Protein AF-A0A063Z664-F1 (afdb_monomer)

Sequence (158 aa):
VAEAMDYTDPTTRDYALSLIDRSHGGNYNFAQICDMWEKIYKRWTYVNDPKGFNYYSPASRTINLGLKGDCDDFAILTASSIQAIGGTSRIIIASNTGGGGHAYAEVYVSSSKSDLQNVADYICQRYKCESIAYRTTNEGGQTRYWLNLDWQAKHPGG

Secondary structure (DSSP, 8-state):
-GGG--TTSHHHHHHHHHTS-GGG-SS--HHHHHHHHHHHHHH-EE-PPSTT------HHHHHHTTSEE-HHHHHHHHHHHHHHTT--EEEEEEE-TTS-EEEEEEEEEES-HHHHHHHHHHHHHHH--S---EEEEEETTEEEEEEE--TTSSSTT-

Radius of gyration: 15.25 Å; Cα contacts (8 Å, |Δi|>4): 286; chains: 1; bounding box: 35×40×37 Å

Foldseek 3Di:
DVVLLPLVPPLLLVLLVVQADPVRDDADDLSSLQSLLVVLLVFADEDEDDPPDDDQHRLSRCVVVRHYYHQNNSQSSSQSSQVSRPWHKDKDWDADPVGDIGIWMKTWQDLDPVSVVVSQVVQCVVQVDDGFAWDWDQDPNTIIIIWTSGSVDPTTRD

Mean predicted aligned error: 2.91 Å

Solvent-accessible surface area (backbone atoms only — not comparable to full-atom values): 8657 Å² total; per-residue (Å²): 102,76,84,21,41,42,24,84,38,65,63,25,32,53,51,36,58,72,41,47,51,79,92,50,61,77,75,79,52,71,61,36,52,51,34,38,52,51,58,48,60,78,54,51,42,83,39,79,63,62,91,96,54,85,76,69,45,33,24,43,55,29,55,77,65,62,38,48,32,39,53,48,32,51,15,27,34,53,25,18,31,39,39,43,60,72,45,57,52,44,73,47,79,47,73,49,97,86,74,52,71,49,34,23,15,31,35,62,69,37,69,46,71,67,56,45,47,54,51,42,52,51,47,25,69,74,71,73,49,94,69,60,44,63,48,80,48,77,59,96,88,40,54,37,37,27,39,34,49,43,84,90,39,89,46,79,15,80

Nearest PDB structures (foldseek):
  3isr-assembly1_B  TM=7.860E-01  e=3.066E-04  Cytophaga hutchinsonii ATCC 33406
  4xz7-assembly1_B  TM=5.583E-01  e=3.614E-03  Streptococcus suis
  6g4h-assembly1_A  TM=6.534E-01  e=5.079E-02  Pseudomonas aeruginosa PAO1
  6g49-assembly1_A  TM=7.158E-01  e=3.327E-01  Pseudomonas aeruginosa PAO1
  6t8g-assembly1_C  TM=3.016E-01  e=6.732E-01  Pseudomonas aeruginosa PAO1

Structure (mmCIF, N/CA/C/O backbone):
data_AF-A0A063Z664-F1
#
_entry.id   AF-A0A063Z664-F1
#
loop_
_atom_site.group_PDB
_atom_site.id
_atom_site.type_symbol
_atom_site.label_atom_id
_atom_site.label_alt_id
_atom_site.label_comp_id
_atom_site.label_asym_id
_atom_site.label_entity_id
_atom_site.label_seq_id
_atom_site.pdbx_PDB_ins_code
_atom_site.Cartn_x
_atom_site.Cartn_y
_atom_site.Cartn_z
_atom_site.occupancy
_atom_site.B_iso_or_equiv
_atom_site.auth_seq_id
_atom_site.auth_comp_id
_atom_site.auth_asym_id
_atom_site.auth_atom_id
_atom_site.pdbx_PDB_model_num
ATOM 1 N N . VAL A 1 1 ? 1.792 7.957 -13.627 1.00 84.69 1 VAL A N 1
ATOM 2 C CA . VAL A 1 1 ? 1.698 7.238 -12.333 1.00 84.69 1 VAL A CA 1
ATOM 3 C C . VAL A 1 1 ? 0.373 6.510 -12.153 1.00 84.69 1 VAL A C 1
ATOM 5 O O . VAL A 1 1 ? 0.399 5.294 -12.151 1.00 84.69 1 VAL A O 1
ATOM 8 N N . ALA A 1 2 ? -0.776 7.192 -12.036 1.00 86.38 2 ALA A N 1
ATOM 9 C CA . ALA A 1 2 ? -2.056 6.517 -11.757 1.00 86.38 2 ALA A CA 1
ATOM 10 C C . ALA A 1 2 ? -2.435 5.442 -12.797 1.00 86.38 2 ALA A C 1
ATOM 12 O O . ALA A 1 2 ? -2.927 4.387 -12.428 1.00 86.38 2 ALA A O 1
ATOM 13 N N . GLU A 1 3 ? -2.136 5.670 -14.078 1.00 91.69 3 GLU A N 1
ATOM 14 C CA . GLU A 1 3 ? -2.358 4.690 -15.155 1.00 91.69 3 GLU A CA 1
ATOM 15 C C . GLU A 1 3 ? -1.521 3.408 -15.007 1.00 91.69 3 GLU A C 1
ATOM 17 O O . GLU A 1 3 ? -1.927 2.359 -15.492 1.00 91.69 3 GLU A O 1
ATOM 22 N N . ALA A 1 4 ? -0.376 3.472 -14.319 1.00 95.44 4 ALA A N 1
ATOM 23 C CA . ALA A 1 4 ? 0.460 2.307 -14.033 1.00 95.44 4 ALA A CA 1
ATOM 24 C C . ALA A 1 4 ? -0.101 1.460 -12.873 1.00 95.44 4 ALA A C 1
ATOM 26 O O . ALA A 1 4 ? 0.353 0.338 -12.648 1.00 95.44 4 ALA A O 1
ATOM 27 N N . MET A 1 5 ? -1.104 1.973 -12.145 1.00 97.31 5 MET A N 1
ATOM 28 C CA . MET A 1 5 ? -1.800 1.216 -11.112 1.00 97.31 5 MET A CA 1
ATOM 29 C C . MET A 1 5 ? -2.843 0.276 -11.726 1.00 97.31 5 MET A C 1
ATOM 31 O O . MET A 1 5 ? -4.048 0.490 -11.609 1.00 97.31 5 MET A O 1
ATOM 35 N N . ASP A 1 6 ? -2.383 -0.774 -12.396 1.00 97.31 6 ASP A N 1
ATOM 36 C CA . ASP A 1 6 ? -3.205 -1.744 -13.125 1.00 97.31 6 ASP A CA 1
ATOM 37 C C . ASP A 1 6 ? -3.835 -2.818 -12.211 1.00 97.31 6 ASP A C 1
ATOM 39 O O . ASP A 1 6 ? -3.785 -4.012 -12.481 1.00 97.31 6 ASP A O 1
ATOM 43 N N . TYR A 1 7 ? -4.475 -2.406 -11.112 1.00 97.75 7 TYR A N 1
ATOM 44 C CA . TYR A 1 7 ? -5.013 -3.305 -10.073 1.00 97.75 7 TYR A CA 1
ATOM 45 C C . TYR A 1 7 ? -6.122 -4.272 -10.536 1.00 97.75 7 TYR A C 1
ATOM 47 O O . TYR A 1 7 ? -6.459 -5.208 -9.808 1.00 97.75 7 TYR A O 1
ATOM 55 N N . THR A 1 8 ? -6.702 -4.058 -11.720 1.00 97.56 8 THR A N 1
ATOM 56 C CA . THR A 1 8 ? -7.652 -4.982 -12.362 1.00 97.56 8 THR A CA 1
ATOM 57 C C . THR A 1 8 ? -6.988 -5.963 -13.330 1.00 97.56 8 THR A C 1
ATOM 59 O O . THR A 1 8 ? -7.661 -6.888 -13.788 1.00 97.56 8 THR A O 1
ATOM 62 N N . ASP A 1 9 ? -5.696 -5.801 -13.632 1.00 98.56 9 ASP A N 1
ATOM 63 C CA . ASP A 1 9 ? -4.934 -6.773 -14.413 1.00 98.56 9 ASP A CA 1
ATOM 64 C C . ASP A 1 9 ? -4.863 -8.108 -13.650 1.00 98.56 9 ASP A C 1
ATOM 66 O O . ASP A 1 9 ? -4.566 -8.106 -12.448 1.00 98.56 9 ASP A O 1
ATOM 70 N N . PRO A 1 10 ? -5.112 -9.259 -14.304 1.00 98.56 10 PRO A N 1
ATOM 71 C CA . PRO A 1 10 ? -5.052 -10.564 -13.650 1.00 98.56 10 PRO A CA 1
ATOM 72 C C . PRO A 1 10 ? -3.717 -10.837 -12.949 1.00 98.56 10 PRO A C 1
ATOM 74 O O . PRO A 1 10 ? -3.715 -11.369 -11.844 1.00 98.56 10 PRO A O 1
ATOM 77 N N . THR A 1 11 ? -2.589 -10.406 -13.525 1.00 98.75 11 THR A N 1
ATOM 78 C CA . THR A 1 11 ? -1.257 -10.570 -12.920 1.00 98.75 11 THR A CA 1
ATOM 79 C C . THR A 1 11 ? -1.190 -9.858 -11.575 1.00 98.75 11 THR A C 1
ATOM 81 O O . THR A 1 11 ? -0.759 -10.438 -10.576 1.00 98.75 11 THR A O 1
ATOM 84 N N . THR A 1 12 ? -1.648 -8.606 -11.536 1.00 98.75 12 THR A N 1
ATOM 85 C CA . THR A 1 12 ? -1.659 -7.781 -10.324 1.00 98.75 12 THR A CA 1
ATOM 86 C C . THR A 1 12 ? -2.652 -8.323 -9.301 1.00 98.75 12 THR A C 1
ATOM 88 O O . THR A 1 12 ? -2.327 -8.435 -8.116 1.00 98.75 12 THR A O 1
ATOM 91 N N . ARG A 1 13 ? -3.844 -8.732 -9.749 1.00 98.50 13 ARG A N 1
ATOM 92 C CA . ARG A 1 13 ? -4.901 -9.287 -8.896 1.00 98.50 13 ARG A CA 1
ATOM 93 C C . ARG A 1 13 ? -4.496 -10.606 -8.244 1.00 98.50 13 ARG A C 1
ATOM 95 O O . ARG A 1 13 ? -4.691 -10.759 -7.035 1.00 98.50 13 ARG A O 1
ATOM 102 N N . ASP A 1 14 ? -3.940 -11.532 -9.017 1.00 98.75 14 ASP A N 1
ATOM 103 C CA . ASP A 1 14 ? -3.516 -12.852 -8.547 1.00 98.75 14 ASP A CA 1
ATOM 104 C C . ASP A 1 14 ? -2.309 -12.735 -7.620 1.00 98.75 14 ASP A C 1
ATOM 106 O O . ASP A 1 14 ? -2.272 -13.359 -6.554 1.00 98.75 14 ASP A O 1
ATOM 110 N N . TYR A 1 15 ? -1.353 -11.869 -7.971 1.00 98.81 15 TYR A N 1
ATOM 111 C CA . TYR A 1 15 ? -0.233 -11.551 -7.097 1.00 98.81 15 TYR A CA 1
ATOM 112 C C . TYR A 1 15 ? -0.722 -11.008 -5.753 1.00 98.81 15 TYR A C 1
ATOM 114 O O . TYR A 1 15 ? -0.341 -11.554 -4.720 1.00 98.81 15 TYR A O 1
ATOM 122 N N . ALA A 1 16 ? -1.627 -10.024 -5.744 1.00 98.69 16 ALA A N 1
ATOM 123 C CA . ALA A 1 16 ? -2.188 -9.461 -4.517 1.00 98.69 16 ALA A CA 1
ATOM 124 C C . ALA A 1 16 ? -2.845 -10.529 -3.621 1.00 98.69 16 ALA A C 1
ATOM 126 O O . ALA A 1 16 ? -2.618 -10.539 -2.411 1.00 98.69 16 ALA A O 1
ATOM 127 N N . LEU A 1 17 ? -3.604 -11.471 -4.199 1.00 98.38 17 LEU A N 1
ATOM 128 C CA . LEU A 1 17 ? -4.184 -12.594 -3.445 1.00 98.38 17 LEU A CA 1
ATOM 129 C C . LEU A 1 17 ? -3.125 -13.510 -2.849 1.00 98.38 17 LEU A C 1
ATOM 131 O O . LEU A 1 17 ? -3.269 -13.948 -1.709 1.00 98.38 17 LEU A O 1
ATOM 135 N N . SER A 1 18 ? -2.067 -13.794 -3.610 1.00 98.56 18 SER A N 1
ATOM 136 C CA . SER A 1 18 ? -1.002 -14.706 -3.185 1.00 98.56 18 SER A CA 1
ATOM 137 C C . SER A 1 18 ? -0.236 -14.219 -1.949 1.00 98.56 18 SER A C 1
ATOM 139 O O . SER A 1 18 ? 0.417 -15.015 -1.276 1.00 98.56 18 SER A O 1
ATOM 141 N N . LEU A 1 19 ? -0.311 -12.919 -1.638 1.00 98.62 19 LEU A N 1
ATOM 142 C CA . LEU A 1 19 ? 0.381 -12.318 -0.501 1.00 98.62 19 LEU A CA 1
ATOM 143 C C . LEU A 1 19 ? -0.369 -12.483 0.824 1.00 98.62 19 LEU A C 1
ATOM 145 O O . LEU A 1 19 ? 0.237 -12.278 1.873 1.00 98.62 19 LEU A O 1
ATOM 149 N N . ILE A 1 20 ? -1.658 -12.822 0.814 1.00 98.44 20 ILE A N 1
ATOM 150 C CA . ILE A 1 20 ? -2.471 -12.822 2.034 1.00 98.44 20 ILE A CA 1
ATOM 151 C C . ILE A 1 20 ? -2.311 -14.129 2.800 1.00 98.44 20 ILE A C 1
ATOM 153 O O . ILE A 1 20 ? -2.575 -15.211 2.270 1.00 98.44 20 ILE A O 1
ATOM 157 N N . ASP A 1 21 ? -1.923 -14.034 4.074 1.00 98.25 21 ASP A N 1
ATOM 158 C CA . ASP A 1 21 ? -1.858 -15.216 4.924 1.00 98.25 21 ASP A CA 1
ATOM 159 C C . ASP A 1 21 ? -3.265 -15.742 5.197 1.00 98.25 21 ASP A C 1
ATOM 161 O O . ASP A 1 21 ? -4.209 -14.991 5.451 1.00 98.25 21 ASP A O 1
ATOM 165 N N . ARG A 1 22 ? -3.413 -17.070 5.198 1.00 97.75 22 ARG A N 1
ATOM 166 C CA . ARG A 1 22 ? -4.716 -17.723 5.390 1.00 97.75 22 ARG A CA 1
ATOM 167 C C . ARG A 1 22 ? -5.421 -17.282 6.681 1.00 97.75 22 ARG A C 1
ATOM 169 O O . ARG A 1 22 ? -6.646 -17.210 6.696 1.00 97.75 22 ARG A O 1
ATOM 176 N N . SER A 1 23 ? -4.670 -16.978 7.743 1.00 98.06 23 SER A N 1
ATOM 177 C CA . SER A 1 23 ? -5.194 -16.472 9.022 1.00 98.06 23 SER A CA 1
ATOM 178 C C . SER A 1 23 ? -5.759 -15.050 8.950 1.00 98.06 23 SER A C 1
ATOM 180 O O . SER A 1 23 ? -6.517 -14.665 9.833 1.00 98.06 23 SER A O 1
ATOM 182 N N . HIS A 1 24 ? -5.404 -14.280 7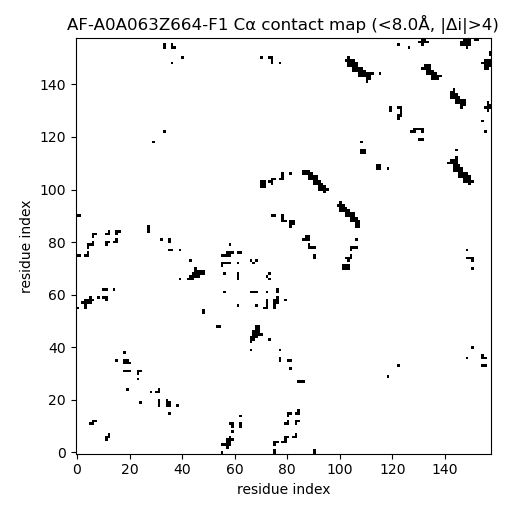.922 1.00 98.19 24 HIS A N 1
ATOM 183 C CA . HIS A 1 24 ? -5.867 -12.909 7.686 1.00 98.19 24 HIS A CA 1
ATOM 184 C C . HIS A 1 24 ? -6.882 -12.819 6.530 1.00 98.19 24 HIS A C 1
ATOM 186 O O . HIS A 1 24 ? -7.253 -11.722 6.101 1.00 98.19 24 HIS A O 1
ATOM 192 N N . GLY A 1 25 ? -7.333 -13.967 6.010 1.00 96.75 25 GLY A N 1
ATOM 193 C CA . GLY A 1 25 ? -8.338 -14.048 4.953 1.00 96.75 25 GLY A CA 1
ATOM 194 C C . GLY A 1 25 ? -9.716 -13.526 5.377 1.00 96.75 25 GLY A C 1
ATOM 195 O O . GLY A 1 25 ? -10.011 -13.364 6.559 1.00 96.75 25 GLY A O 1
ATOM 196 N N . GLY A 1 26 ? -10.577 -13.286 4.387 1.00 96.25 26 GLY A N 1
ATOM 197 C CA . GLY A 1 26 ? -11.906 -12.702 4.575 1.00 96.25 26 GLY A CA 1
ATOM 198 C C . GLY A 1 26 ? -11.982 -11.277 4.033 1.00 96.25 26 GLY A C 1
ATOM 199 O O . GLY A 1 26 ? -11.260 -10.924 3.100 1.00 96.25 26 GLY A O 1
ATOM 200 N N . ASN A 1 27 ? -12.873 -10.469 4.611 1.00 97.12 27 ASN A N 1
ATOM 201 C CA . ASN A 1 27 ? -13.053 -9.071 4.218 1.00 97.12 27 A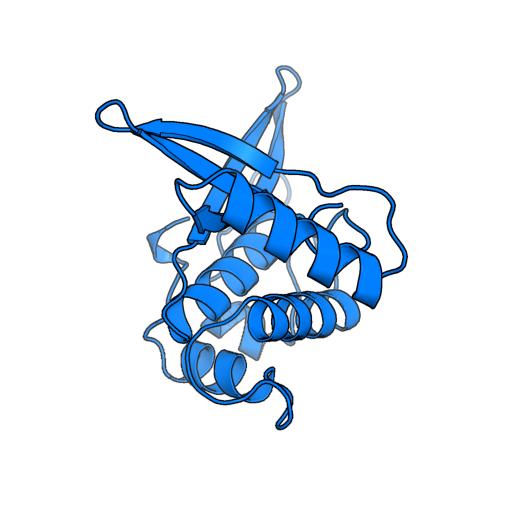SN A CA 1
ATOM 202 C C . ASN A 1 27 ? -11.756 -8.262 4.385 1.00 97.12 27 ASN A C 1
ATOM 204 O O . ASN A 1 27 ? -10.919 -8.587 5.233 1.00 97.12 27 ASN A O 1
ATOM 208 N N . TYR A 1 28 ? -11.641 -7.187 3.598 1.00 97.25 28 TYR A N 1
ATOM 209 C CA . TYR A 1 28 ? -10.537 -6.229 3.655 1.00 97.25 28 TYR A CA 1
ATOM 210 C C . TYR A 1 28 ? -10.207 -5.816 5.096 1.00 97.25 28 TYR A C 1
ATOM 212 O O . TYR A 1 28 ? -11.093 -5.392 5.842 1.00 97.25 28 TYR A O 1
ATOM 220 N N . ASN A 1 29 ? -8.938 -5.942 5.489 1.00 97.75 29 ASN A N 1
ATOM 221 C CA . ASN A 1 29 ? -8.470 -5.574 6.825 1.00 97.75 29 ASN A CA 1
ATOM 222 C C . ASN A 1 29 ? -6.972 -5.210 6.842 1.00 97.75 29 ASN A C 1
ATOM 224 O O . ASN A 1 29 ? -6.220 -5.529 5.924 1.00 97.75 29 ASN A O 1
ATOM 228 N N . PHE A 1 30 ? -6.512 -4.566 7.917 1.00 98.00 30 PHE A N 1
ATOM 229 C CA . PHE A 1 30 ? -5.126 -4.089 8.019 1.00 98.00 30 PHE A CA 1
ATOM 230 C C . PHE A 1 30 ? -4.073 -5.191 8.203 1.00 98.00 30 PHE A C 1
ATOM 232 O O . PHE A 1 30 ? -2.900 -4.950 7.913 1.00 98.00 30 PHE A O 1
ATOM 239 N N . ALA A 1 31 ? -4.459 -6.408 8.601 1.00 98.56 31 ALA A N 1
ATOM 240 C CA . ALA A 1 31 ? -3.529 -7.535 8.609 1.00 98.56 31 ALA A CA 1
ATOM 241 C C . ALA A 1 31 ? -3.108 -7.915 7.181 1.00 98.56 31 ALA A C 1
ATOM 243 O O . ALA A 1 31 ? -1.931 -8.174 6.941 1.00 98.56 31 ALA A O 1
ATOM 244 N N . GLN A 1 32 ? -4.038 -7.835 6.223 1.00 98.75 32 GLN A N 1
ATOM 245 C CA . GLN A 1 32 ? -3.768 -8.062 4.800 1.00 98.75 32 GLN A CA 1
ATOM 246 C C . GLN A 1 32 ? -2.795 -7.023 4.227 1.00 98.75 32 GLN A C 1
ATOM 248 O O . GLN A 1 32 ? -1.870 -7.378 3.501 1.00 98.75 32 GLN A O 1
ATOM 253 N N . ILE A 1 33 ? -2.947 -5.749 4.609 1.00 98.62 33 ILE A N 1
ATOM 254 C CA . ILE A 1 33 ? -2.009 -4.676 4.232 1.00 98.62 33 ILE A CA 1
ATOM 255 C C . ILE A 1 33 ? -0.600 -4.973 4.750 1.00 98.62 33 ILE A C 1
ATOM 257 O O . ILE A 1 33 ? 0.375 -4.841 4.010 1.00 98.62 33 ILE A O 1
ATOM 261 N N . CYS A 1 34 ? -0.494 -5.398 6.012 1.00 98.75 34 CYS A N 1
ATOM 262 C CA . CYS A 1 34 ? 0.783 -5.753 6.625 1.00 98.75 34 CYS A CA 1
ATOM 263 C C . CYS A 1 34 ? 1.441 -6.945 5.917 1.00 98.75 34 CYS A C 1
ATOM 265 O O . CYS A 1 34 ? 2.632 -6.895 5.619 1.00 98.75 34 CYS A O 1
ATOM 267 N N . ASP A 1 35 ? 0.667 -7.982 5.586 1.00 98.75 35 ASP A N 1
ATOM 268 C CA . ASP A 1 35 ? 1.157 -9.141 4.836 1.00 98.75 35 ASP A CA 1
ATOM 269 C C . ASP A 1 35 ? 1.701 -8.748 3.461 1.00 98.75 35 ASP A C 1
ATOM 271 O O . ASP A 1 35 ? 2.792 -9.180 3.084 1.00 98.75 35 ASP A O 1
ATOM 275 N N . MET A 1 36 ? 0.950 -7.924 2.725 1.00 98.56 36 MET A N 1
ATOM 276 C CA . MET A 1 36 ? 1.341 -7.444 1.402 1.00 98.56 36 MET A CA 1
ATO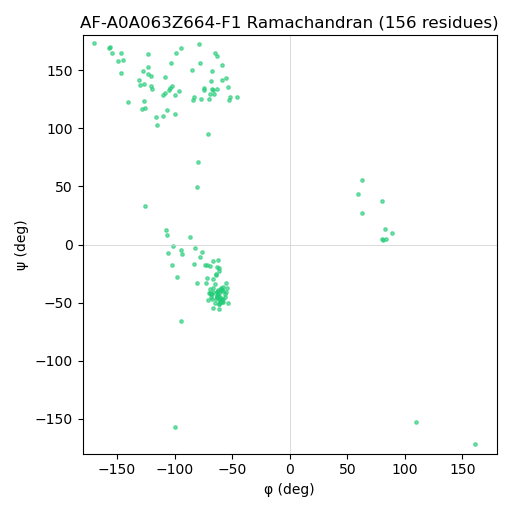M 277 C C . MET A 1 36 ? 2.627 -6.634 1.464 1.00 98.56 36 MET A C 1
ATOM 279 O O . MET A 1 36 ? 3.596 -6.976 0.786 1.00 98.56 36 MET A O 1
ATOM 283 N N . TRP A 1 37 ? 2.645 -5.589 2.295 1.00 98.62 37 TRP A N 1
ATOM 284 C CA . TRP A 1 37 ? 3.789 -4.693 2.407 1.00 98.62 37 TRP A CA 1
ATOM 285 C C . TRP A 1 37 ? 5.046 -5.469 2.799 1.00 98.62 37 TRP A C 1
ATOM 287 O O . TRP A 1 37 ? 6.071 -5.349 2.140 1.00 98.62 37 TRP A O 1
ATOM 297 N N . GLU A 1 38 ? 4.955 -6.343 3.804 1.00 98.25 38 GLU A N 1
ATOM 298 C CA . GLU A 1 38 ? 6.093 -7.121 4.293 1.00 98.25 38 GLU A CA 1
ATOM 299 C C . GLU A 1 38 ? 6.649 -8.079 3.231 1.00 98.25 38 GLU A C 1
ATOM 301 O O . GLU A 1 38 ? 7.865 -8.174 3.051 1.00 98.25 38 GLU A O 1
ATOM 306 N N . LYS A 1 39 ? 5.776 -8.801 2.521 1.00 98.62 39 LYS A N 1
ATOM 307 C CA . LYS A 1 39 ? 6.196 -9.774 1.502 1.00 98.62 39 LYS A CA 1
ATOM 308 C C . LYS A 1 39 ? 6.734 -9.101 0.238 1.00 98.62 39 LYS A C 1
ATOM 310 O O . LYS A 1 39 ? 7.650 -9.651 -0.377 1.00 98.62 39 LYS A O 1
ATOM 315 N N . ILE A 1 40 ? 6.204 -7.933 -0.132 1.00 98.62 40 ILE A N 1
ATOM 316 C CA . ILE A 1 40 ? 6.756 -7.096 -1.205 1.00 98.62 40 ILE A CA 1
ATOM 317 C C . ILE A 1 40 ? 8.127 -6.568 -0.770 1.00 98.62 40 ILE A C 1
ATOM 319 O O . ILE A 1 40 ? 9.119 -6.837 -1.443 1.00 98.62 40 ILE A O 1
ATOM 323 N N . TYR A 1 41 ? 8.202 -5.910 0.391 1.00 98.38 41 TYR A N 1
ATOM 324 C CA . TYR A 1 41 ? 9.420 -5.322 0.950 1.00 98.38 41 TYR A CA 1
ATOM 325 C C . TYR A 1 41 ? 10.571 -6.325 1.040 1.00 98.38 41 TYR A C 1
ATOM 327 O O . TYR A 1 41 ? 11.655 -6.077 0.520 1.00 98.38 41 TYR A O 1
ATOM 335 N N . LYS A 1 42 ? 10.330 -7.510 1.618 1.00 97.69 42 LYS A N 1
ATOM 336 C CA . LYS A 1 42 ? 11.359 -8.554 1.786 1.00 97.69 42 LYS A CA 1
ATOM 337 C C . LYS A 1 42 ? 11.942 -9.076 0.473 1.00 97.69 42 LYS A C 1
ATOM 339 O O . LYS A 1 42 ? 13.023 -9.659 0.481 1.00 97.69 42 LYS A O 1
ATOM 344 N N . ARG A 1 43 ? 11.211 -8.940 -0.633 1.00 98.00 43 ARG A N 1
ATOM 345 C CA . ARG A 1 43 ? 11.615 -9.424 -1.958 1.00 98.00 43 ARG A CA 1
ATOM 346 C C . ARG A 1 43 ? 12.057 -8.295 -2.890 1.00 98.00 43 ARG A C 1
ATOM 348 O O . ARG A 1 43 ? 12.530 -8.591 -3.985 1.00 98.00 43 ARG A O 1
ATOM 355 N N . TRP A 1 44 ? 11.884 -7.041 -2.481 1.00 98.44 44 TRP A N 1
ATOM 356 C CA . TRP A 1 44 ? 12.151 -5.886 -3.322 1.00 98.44 44 TRP A CA 1
ATOM 357 C C . TRP A 1 44 ? 13.642 -5.748 -3.620 1.00 98.44 44 TRP A C 1
ATOM 359 O O . TRP A 1 44 ? 14.481 -5.828 -2.723 1.00 98.44 44 TRP A O 1
ATOM 369 N N . THR A 1 45 ? 13.978 -5.506 -4.885 1.00 98.25 45 THR A N 1
ATOM 370 C CA . THR A 1 45 ? 15.335 -5.134 -5.297 1.00 98.25 45 THR A CA 1
ATOM 371 C C . THR A 1 45 ? 15.311 -3.732 -5.883 1.00 98.25 45 THR A C 1
ATOM 373 O O . THR A 1 45 ? 14.811 -3.530 -6.988 1.00 98.25 45 THR A O 1
ATOM 376 N N . TYR A 1 46 ? 15.889 -2.773 -5.161 1.00 97.31 46 TYR A N 1
ATOM 377 C CA . TYR A 1 46 ? 15.949 -1.393 -5.628 1.00 97.31 46 TYR A CA 1
ATOM 378 C C . TYR A 1 46 ? 16.915 -1.245 -6.813 1.00 97.31 46 TYR A C 1
ATOM 380 O O . TYR A 1 46 ? 18.091 -1.608 -6.713 1.00 97.31 46 TYR A O 1
ATOM 388 N N . VAL A 1 47 ? 16.434 -0.688 -7.923 1.00 96.94 47 VAL A N 1
ATOM 389 C CA . VAL A 1 47 ? 17.206 -0.398 -9.136 1.00 96.94 47 VAL A CA 1
ATOM 390 C C . VAL A 1 47 ? 16.743 0.947 -9.682 1.00 96.94 47 VAL A C 1
ATOM 392 O O . VAL A 1 47 ? 15.567 1.106 -9.962 1.00 96.94 47 VAL A O 1
ATOM 395 N N . ASN A 1 48 ? 17.664 1.901 -9.840 1.00 94.94 48 ASN A N 1
ATOM 396 C CA . ASN A 1 48 ? 17.329 3.211 -10.401 1.00 94.94 48 ASN A CA 1
ATOM 397 C C . ASN A 1 48 ? 16.934 3.111 -11.875 1.00 94.94 48 ASN A C 1
ATOM 399 O O . ASN A 1 48 ? 17.529 2.339 -12.635 1.00 94.94 48 ASN A O 1
ATOM 403 N N . ASP A 1 49 ? 16.061 4.021 -12.284 1.00 94.69 49 ASP A N 1
ATOM 404 C CA . ASP A 1 49 ? 15.850 4.335 -13.686 1.00 94.69 49 ASP A CA 1
ATOM 405 C C . ASP A 1 49 ? 17.092 4.914 -14.384 1.00 94.69 49 ASP A C 1
ATOM 407 O O . ASP A 1 49 ? 18.031 5.413 -13.740 1.00 94.69 49 ASP A O 1
ATOM 411 N N . PRO A 1 50 ? 17.116 4.898 -15.734 1.00 94.19 50 PRO A N 1
ATOM 412 C CA . PRO A 1 50 ? 18.114 5.622 -16.504 1.00 94.19 50 PRO A CA 1
ATOM 413 C C . PRO A 1 50 ? 18.171 7.100 -16.102 1.00 94.19 50 PRO A C 1
ATOM 415 O O . PRO A 1 50 ? 17.158 7.785 -15.987 1.00 94.19 50 PRO A O 1
ATOM 418 N N . LYS A 1 51 ? 19.387 7.628 -15.943 1.00 88.50 51 LYS A N 1
ATOM 419 C CA . LYS A 1 51 ? 19.602 9.017 -15.520 1.00 88.50 51 LYS A CA 1
ATOM 420 C C . LYS A 1 51 ? 18.835 10.008 -16.408 1.00 88.50 51 LYS A C 1
ATOM 422 O O . LYS A 1 51 ? 19.067 10.068 -17.612 1.00 88.50 51 LYS A O 1
ATOM 427 N N . GLY A 1 52 ? 18.005 10.847 -15.784 1.00 86.00 52 GLY A N 1
ATOM 428 C CA . GLY A 1 52 ? 17.229 11.889 -16.468 1.00 86.00 52 GLY A CA 1
ATOM 429 C C . GLY A 1 52 ? 15.912 11.403 -17.079 1.00 86.00 52 GLY A C 1
ATOM 430 O O . GLY A 1 52 ? 15.231 12.188 -17.733 1.00 86.00 52 GLY A O 1
ATOM 431 N N . PHE A 1 53 ? 15.551 10.141 -16.857 1.00 86.88 53 PHE A N 1
ATOM 432 C CA . PHE A 1 53 ? 14.268 9.564 -17.220 1.00 86.88 53 PHE A CA 1
ATOM 433 C C . PHE A 1 53 ? 13.608 8.989 -15.966 1.00 86.88 53 PHE A C 1
ATOM 435 O O . PHE A 1 53 ? 14.302 8.539 -15.061 1.00 86.88 53 PHE A O 1
ATOM 442 N N . ASN A 1 54 ? 12.282 9.044 -15.913 1.00 88.88 54 ASN A N 1
ATOM 443 C CA . ASN A 1 54 ? 11.497 8.355 -14.901 1.00 88.88 54 ASN A CA 1
ATOM 444 C C . ASN A 1 54 ? 10.447 7.514 -15.643 1.00 88.88 54 ASN A C 1
ATOM 446 O O . ASN A 1 54 ? 9.707 8.036 -16.488 1.00 88.88 54 ASN A O 1
ATOM 450 N N . TYR A 1 55 ? 10.450 6.217 -15.369 1.00 94.12 55 TYR A N 1
ATOM 451 C CA . TYR A 1 55 ? 9.595 5.208 -15.951 1.00 94.12 55 TYR A CA 1
ATOM 452 C C . TYR A 1 55 ? 8.691 4.605 -14.880 1.00 94.12 55 TYR A C 1
ATOM 454 O O . TYR A 1 55 ? 9.073 3.694 -14.165 1.00 94.12 55 TYR A O 1
ATOM 462 N N . TYR A 1 56 ? 7.428 5.022 -14.879 1.00 96.50 56 TYR A N 1
ATOM 463 C CA . TYR A 1 56 ? 6.404 4.408 -14.037 1.00 96.50 56 TYR A CA 1
ATOM 464 C C . TYR A 1 56 ? 6.046 3.001 -14.544 1.00 96.50 56 TYR A C 1
ATOM 466 O O . TYR A 1 56 ? 5.194 2.869 -15.434 1.00 96.50 56 TYR A O 1
ATOM 474 N N . SER A 1 57 ? 6.666 1.948 -14.004 1.00 97.81 57 SER A N 1
ATOM 475 C CA . SER A 1 57 ? 6.372 0.570 -14.411 1.00 97.81 57 SER A CA 1
ATOM 476 C C . SER A 1 57 ? 4.971 0.152 -13.947 1.00 97.81 57 SER A C 1
ATOM 478 O O . SER A 1 57 ? 4.654 0.277 -12.760 1.00 97.81 57 SER A O 1
ATOM 480 N N . PRO A 1 58 ? 4.117 -0.396 -14.836 1.00 98.50 58 PRO A N 1
ATOM 481 C CA . PRO A 1 58 ? 2.862 -1.013 -14.418 1.00 98.50 58 PRO A CA 1
ATOM 482 C C . PRO A 1 58 ? 3.096 -2.105 -13.369 1.00 98.50 58 PRO A C 1
ATOM 484 O O . PRO A 1 58 ? 4.079 -2.852 -13.465 1.00 98.50 58 PRO A O 1
ATOM 487 N N . ALA A 1 59 ? 2.203 -2.244 -12.384 1.00 98.69 59 ALA A N 1
ATOM 488 C CA . ALA A 1 59 ? 2.405 -3.219 -11.308 1.00 98.69 59 ALA A CA 1
ATOM 489 C C . ALA A 1 59 ? 2.545 -4.652 -11.856 1.00 98.69 59 ALA A C 1
ATOM 491 O O . ALA A 1 59 ? 3.451 -5.378 -11.434 1.00 98.69 59 ALA A O 1
ATOM 492 N N . SER A 1 60 ? 1.749 -5.022 -12.865 1.00 98.75 60 SER A N 1
ATOM 493 C CA . SER A 1 60 ? 1.850 -6.313 -13.567 1.00 98.75 60 SER A CA 1
ATOM 494 C C . SER A 1 60 ? 3.249 -6.569 -14.148 1.00 98.75 60 SER A C 1
ATOM 496 O O . SER A 1 60 ? 3.803 -7.668 -14.033 1.00 98.75 60 SER A O 1
ATOM 498 N N . ARG A 1 61 ? 3.878 -5.540 -14.730 1.00 98.62 61 ARG A N 1
ATOM 499 C CA . ARG A 1 61 ? 5.241 -5.610 -15.269 1.00 98.62 61 ARG A CA 1
ATOM 500 C C . ARG A 1 61 ? 6.260 -5.795 -14.150 1.00 98.62 61 ARG A C 1
ATOM 502 O O . ARG A 1 61 ? 7.113 -6.675 -14.255 1.00 98.62 61 ARG A O 1
ATOM 509 N N . THR A 1 62 ? 6.158 -5.015 -13.079 1.00 98.62 62 THR A N 1
ATOM 510 C CA . THR A 1 62 ? 7.051 -5.102 -11.912 1.00 98.62 62 THR A CA 1
ATOM 511 C C . THR A 1 62 ? 6.998 -6.488 -11.257 1.00 98.62 62 THR A C 1
ATOM 513 O O . THR A 1 62 ? 8.035 -7.039 -10.877 1.00 98.62 62 THR A O 1
ATOM 516 N N . ILE A 1 63 ? 5.812 -7.106 -11.202 1.00 98.75 63 ILE A N 1
ATOM 517 C CA . ILE A 1 63 ? 5.620 -8.494 -10.754 1.00 98.75 63 ILE A CA 1
ATOM 518 C C . ILE A 1 63 ? 6.379 -9.470 -11.659 1.00 98.75 63 ILE A C 1
ATOM 520 O O . ILE A 1 63 ? 7.188 -10.261 -11.168 1.00 98.75 63 ILE A O 1
ATOM 524 N N . ASN A 1 64 ? 6.182 -9.374 -12.976 1.00 98.50 64 ASN A N 1
ATOM 525 C CA . ASN A 1 64 ? 6.833 -10.245 -13.960 1.00 98.50 64 ASN A CA 1
ATOM 526 C C . ASN A 1 64 ? 8.366 -10.093 -13.998 1.00 98.50 64 ASN A C 1
ATOM 528 O O . ASN A 1 64 ? 9.074 -11.040 -14.338 1.00 98.50 64 ASN A O 1
ATOM 532 N N . LEU A 1 65 ? 8.896 -8.929 -13.608 1.00 97.44 65 LEU A N 1
ATOM 533 C CA . LEU A 1 65 ? 10.337 -8.667 -13.495 1.00 97.44 65 LEU A CA 1
ATOM 534 C C . LEU A 1 65 ? 10.961 -9.167 -12.180 1.00 97.44 65 LEU A C 1
ATOM 536 O O . LEU A 1 65 ? 12.180 -9.077 -11.994 1.00 97.44 65 LEU A O 1
ATOM 540 N N . GLY A 1 66 ? 10.153 -9.723 -11.274 1.00 98.19 66 GLY A N 1
ATOM 541 C CA . GLY A 1 66 ? 10.619 -10.245 -9.995 1.00 98.19 66 GLY A CA 1
ATOM 542 C C . GLY A 1 66 ? 10.833 -9.167 -8.934 1.00 98.19 66 GLY A C 1
ATOM 543 O O . GLY A 1 66 ? 11.768 -9.296 -8.149 1.00 98.19 66 GLY A O 1
ATOM 544 N N . LEU A 1 67 ? 9.960 -8.151 -8.896 1.00 98.44 67 LEU A N 1
ATOM 545 C CA . LEU A 1 67 ? 9.906 -7.095 -7.871 1.00 98.44 67 LEU A CA 1
ATOM 546 C C . LEU A 1 67 ? 11.175 -6.237 -7.822 1.00 98.44 67 LEU A C 1
ATOM 548 O O . LEU A 1 67 ? 11.853 -6.131 -6.797 1.00 98.44 67 LEU A O 1
ATOM 552 N N . LYS A 1 68 ? 11.511 -5.665 -8.977 1.00 98.31 68 LYS A N 1
ATOM 553 C CA . LYS A 1 68 ? 12.680 -4.807 -9.162 1.00 98.31 68 LYS A CA 1
ATOM 554 C C . LYS A 1 68 ? 12.250 -3.491 -9.776 1.00 98.31 68 LYS A C 1
ATOM 556 O O . LYS A 1 68 ? 11.448 -3.510 -10.708 1.00 98.31 68 LYS A O 1
ATOM 561 N N . GLY A 1 69 ? 12.820 -2.406 -9.284 1.00 97.81 69 GLY A N 1
ATOM 562 C CA . GLY A 1 69 ? 12.460 -1.059 -9.700 1.00 97.81 69 GLY A CA 1
ATOM 563 C C . GLY A 1 69 ? 12.913 -0.032 -8.678 1.00 97.81 69 GLY A C 1
ATOM 564 O O . GLY A 1 69 ? 13.620 -0.378 -7.724 1.00 97.81 69 GLY A O 1
ATOM 565 N N . ASP A 1 70 ? 12.501 1.212 -8.855 1.00 96.88 70 ASP A N 1
ATOM 566 C CA . ASP A 1 70 ? 12.879 2.305 -7.964 1.00 96.88 70 ASP A CA 1
ATOM 567 C C . ASP A 1 70 ? 11.778 2.643 -6.930 1.00 96.88 70 ASP A C 1
ATOM 569 O O . ASP A 1 70 ? 10.975 1.788 -6.538 1.00 96.88 70 ASP A O 1
ATOM 573 N N . CYS A 1 71 ? 11.784 3.869 -6.397 1.00 96.69 71 CYS A N 1
ATOM 574 C CA . CYS A 1 71 ? 10.807 4.309 -5.407 1.00 96.69 71 CYS A CA 1
ATOM 575 C C . CYS A 1 71 ? 9.359 4.319 -5.924 1.00 96.69 71 CYS A C 1
ATOM 577 O O . CYS A 1 71 ? 8.451 3.937 -5.178 1.00 96.69 71 CYS A O 1
ATOM 579 N N . ASP A 1 72 ? 9.123 4.725 -7.174 1.00 97.12 72 ASP A N 1
ATOM 580 C CA . ASP A 1 72 ? 7.764 4.822 -7.696 1.00 97.12 72 ASP A CA 1
ATOM 581 C C . ASP A 1 72 ? 7.227 3.467 -8.142 1.00 97.12 72 ASP A C 1
ATOM 583 O O . ASP A 1 72 ? 6.062 3.181 -7.865 1.00 97.12 72 ASP A O 1
ATOM 587 N N . ASP A 1 73 ? 8.073 2.575 -8.656 1.00 98.25 73 ASP A N 1
ATOM 588 C CA . ASP A 1 73 ? 7.681 1.198 -8.959 1.00 98.25 73 ASP A CA 1
ATOM 589 C C . ASP A 1 73 ? 7.205 0.445 -7.707 1.00 98.25 73 ASP A C 1
ATOM 591 O O . ASP A 1 73 ? 6.198 -0.273 -7.746 1.00 98.25 73 ASP A O 1
ATOM 595 N N . PHE A 1 74 ? 7.888 0.629 -6.568 1.00 98.50 74 PHE A N 1
ATOM 596 C CA . PHE A 1 74 ? 7.448 0.058 -5.292 1.00 98.50 74 PHE A CA 1
ATOM 597 C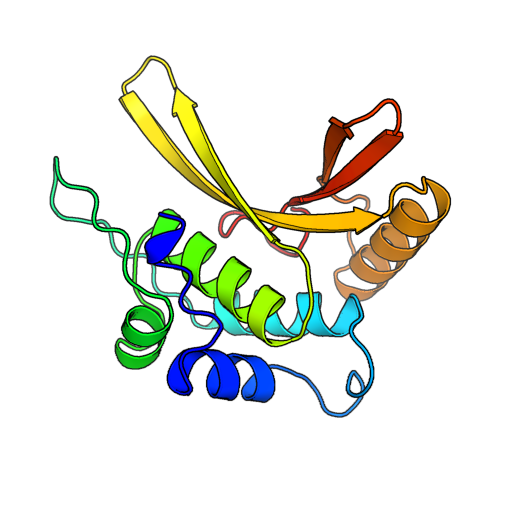 C . PHE A 1 74 ? 6.096 0.635 -4.866 1.00 98.50 74 PHE A C 1
ATOM 599 O O . PHE A 1 74 ? 5.202 -0.102 -4.430 1.00 98.50 74 PHE A O 1
ATOM 606 N N . ALA A 1 75 ? 5.943 1.959 -4.975 1.00 98.44 75 ALA A N 1
ATOM 607 C CA . ALA A 1 75 ? 4.714 2.654 -4.620 1.00 98.44 75 ALA A CA 1
ATOM 608 C C . ALA A 1 75 ? 3.540 2.190 -5.496 1.00 98.44 75 ALA A C 1
ATOM 610 O O . ALA A 1 75 ? 2.467 1.892 -4.968 1.00 98.44 75 ALA A O 1
ATOM 611 N N . ILE A 1 76 ? 3.755 2.062 -6.808 1.00 98.75 76 ILE A N 1
ATOM 612 C CA . ILE A 1 76 ? 2.781 1.571 -7.786 1.00 98.75 76 ILE A CA 1
ATOM 613 C C . ILE A 1 76 ? 2.385 0.136 -7.463 1.00 98.75 76 ILE A C 1
ATOM 615 O O . ILE A 1 76 ? 1.192 -0.143 -7.327 1.00 98.75 76 ILE A O 1
ATOM 619 N N . LEU A 1 77 ? 3.349 -0.764 -7.268 1.00 98.88 77 LEU A N 1
ATOM 620 C CA . LEU A 1 77 ? 3.076 -2.160 -6.931 1.00 98.88 77 LEU A CA 1
ATOM 621 C C . LEU A 1 77 ? 2.262 -2.291 -5.638 1.00 98.88 77 LEU A C 1
ATOM 623 O O . LEU A 1 77 ? 1.250 -2.998 -5.599 1.00 98.88 77 LEU A O 1
ATOM 627 N N . THR A 1 78 ? 2.696 -1.603 -4.583 1.00 98.75 78 THR A N 1
ATOM 628 C CA . THR A 1 78 ? 2.063 -1.667 -3.261 1.00 98.75 78 THR A CA 1
ATOM 629 C C . THR A 1 78 ? 0.649 -1.098 -3.314 1.00 98.75 78 THR A C 1
ATOM 631 O O . THR A 1 78 ? -0.304 -1.759 -2.901 1.00 98.75 78 THR A O 1
ATOM 634 N N . ALA A 1 79 ? 0.481 0.098 -3.881 1.00 98.75 79 ALA A N 1
ATOM 635 C CA . ALA A 1 79 ? -0.818 0.746 -3.986 1.00 98.75 79 ALA A CA 1
ATOM 636 C C . ALA A 1 79 ? -1.795 -0.072 -4.850 1.00 98.75 79 ALA A C 1
ATOM 638 O O . ALA A 1 79 ? -2.961 -0.211 -4.472 1.00 98.75 79 ALA A O 1
ATOM 639 N N . SER A 1 80 ? -1.326 -0.661 -5.954 1.00 98.81 80 SER A N 1
ATOM 640 C CA . SER A 1 80 ? -2.152 -1.496 -6.838 1.00 98.81 80 SER A CA 1
ATOM 641 C C . SER A 1 80 ? -2.578 -2.795 -6.169 1.00 98.81 80 SER A C 1
ATOM 643 O O . SER A 1 80 ? -3.746 -3.165 -6.243 1.00 98.81 80 SER A O 1
ATOM 645 N N . SER A 1 81 ? -1.664 -3.452 -5.448 1.00 98.81 81 SER A N 1
ATOM 646 C CA . SER A 1 81 ? -1.974 -4.682 -4.707 1.00 98.81 81 SER A CA 1
ATOM 647 C C . SER A 1 81 ? -3.071 -4.448 -3.663 1.00 98.81 81 SER A C 1
ATOM 649 O O . SER A 1 81 ? -3.966 -5.272 -3.499 1.00 98.81 81 SER A O 1
ATOM 651 N N . ILE A 1 82 ? -3.053 -3.284 -3.008 1.00 98.75 82 ILE A N 1
ATOM 652 C CA . ILE A 1 82 ? -4.071 -2.885 -2.030 1.00 98.75 82 ILE A CA 1
ATOM 653 C C . ILE A 1 82 ? -5.431 -2.635 -2.698 1.00 98.75 82 ILE A C 1
ATOM 655 O O . ILE A 1 82 ? -6.449 -3.121 -2.201 1.00 98.75 82 ILE A O 1
ATOM 659 N N . GLN A 1 83 ? -5.471 -1.925 -3.832 1.00 98.62 83 GLN A N 1
ATOM 660 C CA . GLN A 1 83 ? -6.732 -1.714 -4.563 1.00 98.62 83 GLN A CA 1
ATOM 661 C C . GLN A 1 83 ? -7.308 -3.019 -5.106 1.00 98.62 83 GLN A C 1
ATOM 663 O O . GLN A 1 83 ? -8.522 -3.215 -5.076 1.00 98.62 83 GLN A O 1
ATOM 668 N N . ALA A 1 84 ? -6.449 -3.956 -5.507 1.00 98.56 84 ALA A N 1
ATOM 669 C CA . ALA A 1 84 ? -6.858 -5.262 -6.008 1.00 98.56 84 ALA A CA 1
ATOM 670 C C . ALA A 1 84 ? -7.632 -6.105 -4.969 1.00 98.56 84 ALA A C 1
ATOM 672 O O . ALA A 1 84 ? -8.377 -7.009 -5.349 1.00 98.56 84 ALA A O 1
ATOM 673 N N . ILE A 1 85 ? -7.501 -5.805 -3.669 1.00 98.12 85 ILE A N 1
ATOM 674 C CA . ILE A 1 85 ? -8.269 -6.445 -2.583 1.00 98.12 85 ILE A CA 1
ATOM 675 C C . ILE A 1 85 ? -9.346 -5.535 -1.968 1.00 98.12 85 ILE A C 1
ATOM 677 O O . ILE A 1 85 ? -9.908 -5.865 -0.925 1.00 98.12 85 ILE A O 1
ATOM 681 N N . GLY A 1 86 ? -9.657 -4.407 -2.611 1.00 97.88 86 GLY A N 1
ATOM 682 C CA . GLY A 1 86 ? -10.725 -3.493 -2.195 1.00 97.88 86 GLY A CA 1
ATOM 683 C C . GLY A 1 86 ? -10.307 -2.403 -1.206 1.00 97.88 86 GLY A C 1
ATOM 684 O O . GLY A 1 86 ? -11.175 -1.713 -0.673 1.00 97.88 86 GLY A O 1
ATOM 685 N N . GLY A 1 87 ? -9.008 -2.226 -0.956 1.00 98.12 87 GLY A N 1
ATOM 686 C CA . GLY A 1 87 ? -8.502 -1.087 -0.195 1.00 98.12 87 GLY A CA 1
ATOM 687 C C . GLY A 1 87 ? -8.447 0.192 -1.033 1.00 98.12 87 GLY A C 1
ATOM 688 O O . GLY A 1 87 ? -8.316 0.149 -2.252 1.00 98.12 87 GLY A O 1
ATOM 689 N N . THR A 1 88 ? -8.482 1.350 -0.378 1.00 98.12 88 THR A N 1
ATOM 690 C CA . THR A 1 88 ? -8.300 2.648 -1.048 1.00 98.12 88 THR A CA 1
ATOM 691 C C . THR A 1 88 ? -6.872 3.126 -0.836 1.00 98.12 88 THR A C 1
ATOM 693 O O . THR A 1 88 ? -6.495 3.462 0.285 1.00 98.12 88 THR A O 1
ATOM 696 N N . SER A 1 89 ? -6.074 3.183 -1.899 1.00 98.19 89 SER A N 1
ATOM 697 C CA . SER A 1 89 ? -4.677 3.628 -1.850 1.00 98.19 89 SER A CA 1
ATOM 698 C C . SER A 1 89 ? -4.415 4.801 -2.793 1.00 98.19 89 SER A C 1
ATOM 700 O O . SER A 1 89 ? -5.206 5.085 -3.694 1.00 98.19 89 SER A O 1
ATOM 702 N N . ARG A 1 90 ? -3.288 5.483 -2.591 1.00 97.75 90 ARG A N 1
ATOM 703 C CA . ARG A 1 90 ? -2.779 6.529 -3.484 1.00 97.75 90 ARG A CA 1
ATOM 704 C C . ARG A 1 90 ? -1.257 6.540 -3.497 1.00 97.75 90 ARG A C 1
ATOM 706 O O . ARG A 1 90 ? -0.628 5.998 -2.594 1.00 97.75 90 ARG A O 1
ATOM 713 N N . ILE A 1 91 ? -0.684 7.209 -4.490 1.00 97.94 91 ILE A N 1
ATOM 714 C CA . ILE A 1 91 ? 0.759 7.438 -4.587 1.00 97.94 91 ILE A CA 1
ATOM 715 C C . ILE A 1 91 ? 1.031 8.908 -4.298 1.00 97.94 91 ILE A C 1
ATOM 717 O O . ILE A 1 91 ? 0.384 9.793 -4.860 1.00 97.94 91 ILE A O 1
ATOM 721 N N . ILE A 1 92 ? 1.984 9.156 -3.409 1.00 96.69 92 ILE A N 1
ATOM 722 C CA . ILE A 1 92 ? 2.501 10.482 -3.108 1.00 96.69 92 ILE A CA 1
ATOM 723 C C . ILE A 1 92 ? 3.806 10.660 -3.862 1.00 96.69 92 ILE A C 1
ATOM 725 O O . ILE A 1 92 ? 4.701 9.832 -3.745 1.00 96.69 92 ILE A O 1
ATOM 729 N N . ILE A 1 93 ? 3.911 11.763 -4.598 1.00 93.56 93 ILE A N 1
ATOM 730 C CA . ILE A 1 93 ? 5.152 12.207 -5.225 1.00 93.56 93 ILE A CA 1
ATOM 731 C C . ILE A 1 93 ? 5.641 13.406 -4.421 1.00 93.56 93 ILE A C 1
ATOM 733 O O . ILE A 1 93 ? 4.972 14.438 -4.352 1.00 93.56 93 ILE A O 1
ATOM 737 N N . ALA A 1 94 ? 6.790 13.253 -3.780 1.00 90.25 94 ALA A N 1
ATOM 738 C CA . ALA A 1 94 ? 7.484 14.311 -3.074 1.00 90.25 94 ALA A CA 1
ATOM 739 C C . ALA A 1 94 ? 8.649 14.807 -3.932 1.00 90.25 94 ALA A C 1
ATOM 741 O O . ALA A 1 94 ? 9.397 14.022 -4.503 1.00 90.25 94 ALA A O 1
ATOM 742 N N . SER A 1 95 ? 8.827 16.120 -3.998 1.00 86.81 95 SER A N 1
ATOM 743 C CA . SER A 1 95 ? 9.959 16.752 -4.674 1.00 86.81 95 SER A CA 1
ATOM 744 C C . SER A 1 95 ? 10.597 17.769 -3.743 1.00 86.81 95 SER A C 1
ATOM 746 O O . SER A 1 95 ? 9.884 18.539 -3.095 1.00 86.81 95 SER A O 1
ATOM 748 N N . ASN A 1 96 ? 11.924 17.808 -3.695 1.00 79.00 96 ASN A N 1
ATOM 749 C CA . ASN A 1 96 ? 12.659 18.867 -3.014 1.00 79.00 96 ASN A CA 1
ATOM 750 C C . ASN A 1 96 ? 13.157 19.932 -4.007 1.00 79.00 96 ASN A C 1
ATOM 752 O O . ASN A 1 96 ? 13.199 19.725 -5.220 1.00 79.00 96 ASN A O 1
ATOM 756 N N . THR A 1 97 ? 13.554 21.093 -3.484 1.00 76.56 97 THR A N 1
ATOM 757 C CA . THR A 1 97 ? 14.063 22.223 -4.283 1.00 76.56 97 THR A CA 1
ATOM 758 C C . THR A 1 97 ? 15.405 21.939 -4.964 1.00 76.56 97 THR A C 1
ATOM 760 O O . THR A 1 97 ? 15.788 22.668 -5.873 1.00 76.56 97 THR A O 1
ATOM 763 N N . GLY A 1 98 ? 16.109 20.879 -4.556 1.00 72.25 98 GLY A N 1
ATOM 764 C CA . GLY A 1 98 ? 17.354 20.407 -5.165 1.00 72.25 98 GLY A CA 1
ATOM 765 C C . GLY A 1 98 ? 17.154 19.446 -6.342 1.00 72.25 98 GLY A C 1
ATOM 766 O O . GLY A 1 98 ? 18.134 18.885 -6.824 1.00 72.25 98 GLY A O 1
ATOM 767 N N . GLY A 1 99 ? 15.912 19.226 -6.788 1.00 67.69 99 GLY A N 1
ATOM 768 C CA . GLY A 1 99 ? 15.587 18.336 -7.908 1.00 67.69 99 GLY A CA 1
ATOM 769 C C . GLY A 1 99 ? 15.521 16.848 -7.546 1.00 67.69 99 GLY A C 1
ATOM 770 O O . GLY A 1 99 ? 15.310 16.022 -8.428 1.00 67.69 99 GLY A O 1
ATOM 771 N N . GLY A 1 100 ? 15.677 16.494 -6.267 1.00 75.31 100 GLY A N 1
ATOM 772 C CA . GLY A 1 100 ? 15.448 15.138 -5.775 1.00 75.31 100 GLY A CA 1
ATOM 773 C C . GLY A 1 100 ? 13.954 14.855 -5.643 1.00 75.31 100 GLY A C 1
ATOM 774 O O . GLY A 1 100 ? 13.238 15.597 -4.965 1.00 75.31 100 GLY A O 1
ATOM 775 N N . GLY A 1 101 ? 13.497 13.786 -6.290 1.00 87.25 101 GLY A N 1
ATOM 776 C CA . GLY A 1 101 ? 12.147 13.247 -6.155 1.00 87.25 101 GLY A CA 1
ATOM 777 C C . GLY A 1 101 ? 12.130 11.996 -5.279 1.00 87.25 101 GLY A C 1
ATOM 778 O O . GLY A 1 101 ? 13.143 11.315 -5.145 1.00 87.25 101 GLY A O 1
ATOM 779 N N . HIS A 1 102 ? 10.982 11.704 -4.684 1.00 94.31 102 HIS A N 1
ATOM 780 C CA . HIS A 1 102 ? 10.695 10.444 -4.007 1.00 94.31 102 HIS A CA 1
ATOM 781 C C . HIS A 1 102 ? 9.219 10.108 -4.182 1.00 94.31 102 HIS A C 1
ATOM 783 O O . HIS A 1 102 ? 8.379 11.010 -4.224 1.00 94.31 102 HIS A O 1
ATOM 789 N N . ALA A 1 103 ? 8.897 8.825 -4.254 1.00 96.00 103 ALA A N 1
ATOM 790 C CA . ALA A 1 103 ? 7.527 8.356 -4.339 1.00 96.00 103 ALA A CA 1
ATOM 791 C C . ALA A 1 103 ? 7.263 7.251 -3.318 1.00 96.00 103 ALA A C 1
ATOM 793 O O . ALA A 1 103 ? 8.111 6.398 -3.064 1.00 96.00 103 ALA A O 1
ATOM 794 N N . TYR A 1 104 ? 6.070 7.273 -2.731 1.00 97.44 104 TYR A N 1
ATOM 795 C CA . TYR A 1 104 ? 5.612 6.243 -1.803 1.00 97.44 104 TYR A CA 1
ATOM 796 C C . TYR A 1 104 ? 4.098 6.072 -1.868 1.00 97.44 104 TYR A C 1
ATOM 798 O O . TYR A 1 104 ? 3.362 6.970 -2.283 1.00 97.44 104 TYR A O 1
ATOM 806 N N . ALA A 1 105 ? 3.626 4.902 -1.446 1.00 98.25 105 ALA A N 1
ATOM 807 C CA . ALA A 1 105 ? 2.206 4.624 -1.331 1.00 98.25 105 ALA A CA 1
ATOM 808 C C . ALA A 1 105 ? 1.648 5.114 0.014 1.00 98.25 105 ALA A C 1
ATOM 810 O O . ALA A 1 105 ? 2.327 5.110 1.042 1.00 98.25 105 ALA A O 1
ATOM 811 N N . GLU A 1 106 ? 0.372 5.477 0.013 1.00 98.56 106 GLU A N 1
ATOM 812 C CA . GLU A 1 106 ? -0.440 5.627 1.214 1.00 98.56 106 GLU A CA 1
ATOM 813 C C . GLU A 1 106 ? -1.723 4.804 1.073 1.00 98.56 106 GLU A C 1
ATOM 815 O O . GLU A 1 106 ? -2.254 4.649 -0.030 1.00 98.56 106 GLU A O 1
ATOM 820 N N . VAL A 1 107 ? -2.254 4.316 2.194 1.00 98.69 107 VAL A N 1
ATOM 821 C CA . VAL A 1 107 ? -3.564 3.650 2.246 1.00 98.69 107 VAL A CA 1
ATOM 822 C C . VAL A 1 107 ? -4.501 4.391 3.186 1.00 98.69 107 VAL A C 1
ATOM 824 O O . VAL A 1 107 ? -4.112 4.812 4.275 1.00 98.69 107 VAL A O 1
ATOM 827 N N . TYR A 1 108 ? -5.745 4.575 2.759 1.00 98.56 108 TYR A N 1
ATOM 828 C CA . TYR A 1 108 ? -6.786 5.162 3.585 1.00 98.56 108 TYR A CA 1
ATOM 829 C C . TYR A 1 108 ? -7.102 4.243 4.768 1.00 98.56 108 TYR A C 1
ATOM 831 O O . TYR A 1 108 ? -7.353 3.049 4.598 1.00 98.56 108 TYR A O 1
ATOM 839 N N . VAL A 1 109 ? -7.096 4.820 5.967 1.00 98.19 109 VAL A N 1
ATOM 840 C CA . VAL A 1 109 ? -7.387 4.113 7.215 1.00 98.19 109 VAL A CA 1
ATOM 841 C C . VAL A 1 109 ? -8.851 4.269 7.583 1.00 98.19 109 VAL A C 1
ATOM 843 O O . VAL A 1 109 ? -9.599 3.299 7.602 1.00 98.19 109 VAL A O 1
ATOM 846 N N . SER A 1 110 ? -9.253 5.498 7.896 1.00 97.38 110 SER A N 1
ATOM 847 C CA . SER A 1 110 ? -10.609 5.849 8.309 1.00 97.38 110 SER A CA 1
ATOM 848 C C . SER A 1 110 ? -10.735 7.374 8.345 1.00 97.38 110 SER A C 1
ATOM 850 O O . SER A 1 110 ? -9.761 8.115 8.178 1.00 97.38 110 SER A O 1
ATOM 852 N N . SER A 1 111 ? -11.947 7.861 8.579 1.00 97.12 111 SER A N 1
ATOM 853 C CA . SER A 1 111 ? -12.217 9.225 9.036 1.00 97.12 111 SER A CA 1
ATOM 854 C C . SER A 1 111 ? -12.345 9.328 10.558 1.00 97.12 111 SER A C 1
ATOM 856 O O . SER A 1 111 ? -12.521 10.420 11.092 1.00 97.12 111 SER A O 1
ATOM 858 N N . SER A 1 112 ? -12.298 8.196 11.265 1.00 97.06 112 SER A N 1
ATOM 859 C CA . SER A 1 112 ? -12.358 8.136 12.721 1.00 97.06 112 SER A CA 1
ATOM 860 C C . SER A 1 112 ? -10.963 8.053 13.331 1.00 97.06 112 SER A C 1
ATOM 862 O O . SER A 1 112 ? -10.146 7.209 12.957 1.00 97.06 112 SER A O 1
ATOM 864 N N . LYS A 1 113 ? -10.714 8.887 14.344 1.00 96.38 113 LYS A N 1
ATOM 865 C CA . LYS A 1 113 ? -9.478 8.831 15.132 1.00 96.38 113 LYS A CA 1
ATOM 866 C C . LYS A 1 113 ? -9.376 7.541 15.959 1.00 96.38 113 LYS A C 1
ATOM 868 O O . LYS A 1 113 ? -8.267 7.070 16.184 1.00 96.38 113 LYS A O 1
ATOM 873 N N . SER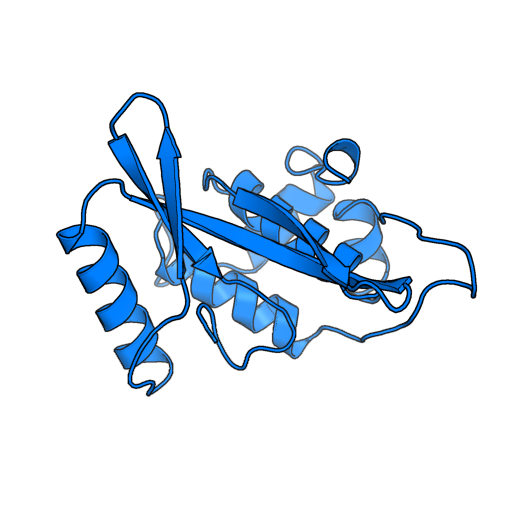 A 1 114 ? -10.502 6.959 16.388 1.00 97.88 114 SER A N 1
ATOM 874 C CA . SER A 1 114 ? -10.499 5.681 17.119 1.00 97.88 114 SER A CA 1
ATOM 875 C C . SER A 1 114 ? -10.024 4.530 16.237 1.00 97.88 114 SER A C 1
ATOM 877 O O . SER A 1 114 ? -9.231 3.707 16.676 1.00 97.88 114 SER A O 1
ATOM 879 N N . ASP A 1 115 ? -10.459 4.501 14.978 1.00 97.75 115 ASP A N 1
ATOM 880 C CA . ASP A 1 115 ? -10.070 3.448 14.037 1.00 97.75 115 ASP A CA 1
ATOM 881 C C . ASP A 1 115 ? -8.594 3.566 13.667 1.00 97.75 115 ASP A C 1
ATOM 883 O O . ASP A 1 115 ? -7.901 2.556 13.585 1.00 97.75 115 ASP A O 1
ATOM 887 N N . LEU A 1 116 ? -8.092 4.799 13.511 1.00 98.25 116 LEU A N 1
ATOM 888 C CA . LEU A 1 116 ? -6.660 5.039 13.359 1.00 98.25 116 LEU A CA 1
ATOM 889 C C . LEU A 1 116 ? -5.870 4.461 14.539 1.00 98.25 116 LEU A C 1
ATOM 891 O O . LEU A 1 116 ? -4.856 3.808 14.312 1.00 98.25 116 LEU A O 1
ATOM 895 N N . GLN A 1 117 ? -6.332 4.682 15.775 1.00 98.25 117 GLN A N 1
ATOM 896 C CA . GLN A 1 117 ? -5.666 4.142 16.959 1.00 98.25 117 GLN A CA 1
ATOM 897 C C . GLN A 1 117 ? -5.686 2.609 16.964 1.00 98.25 117 GLN A C 1
ATOM 899 O O . GLN A 1 117 ? 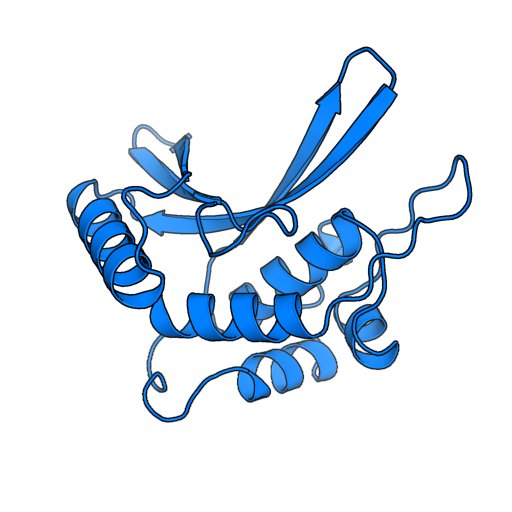-4.644 2.001 17.164 1.00 98.25 117 GLN A O 1
ATOM 904 N N . ASN A 1 118 ? -6.820 1.979 16.641 1.00 98.38 118 ASN A N 1
ATOM 905 C CA . ASN A 1 118 ? -6.912 0.517 16.549 1.00 98.38 118 ASN A CA 1
ATOM 906 C C . ASN A 1 118 ? -5.926 -0.063 15.519 1.00 98.38 118 ASN A C 1
ATOM 908 O O . ASN A 1 118 ? -5.317 -1.109 15.744 1.00 98.38 118 ASN A O 1
ATOM 912 N N . VAL A 1 119 ? -5.755 0.620 14.384 1.00 98.44 119 VAL A N 1
ATOM 913 C CA . VAL A 1 119 ? -4.792 0.228 13.346 1.00 98.44 119 VAL A CA 1
ATOM 914 C C . VAL A 1 119 ? -3.350 0.440 13.809 1.00 98.44 119 VAL A C 1
ATOM 916 O O . VAL A 1 119 ? -2.515 -0.437 13.588 1.00 98.44 119 VAL A O 1
ATOM 919 N N . ALA A 1 120 ? -3.062 1.556 14.484 1.00 98.56 120 ALA A N 1
ATOM 920 C CA . ALA A 1 120 ? -1.756 1.820 15.087 1.00 98.56 120 ALA A CA 1
ATOM 921 C C . ALA A 1 120 ? -1.379 0.739 16.110 1.00 98.56 120 ALA A C 1
ATOM 923 O O . ALA A 1 120 ? -0.283 0.183 16.040 1.00 98.56 120 ALA A O 1
ATOM 924 N N . ASP A 1 121 ? -2.307 0.394 17.003 1.00 98.50 121 ASP A N 1
ATOM 925 C CA . ASP A 1 121 ? -2.110 -0.615 18.042 1.00 98.50 121 ASP A CA 1
ATOM 926 C C . ASP A 1 121 ? -1.840 -1.993 17.425 1.00 98.50 121 ASP A C 1
ATOM 928 O O . ASP A 1 121 ? -0.902 -2.678 17.833 1.00 98.50 121 ASP A O 1
ATOM 932 N N . TYR A 1 122 ? -2.599 -2.381 16.390 1.00 98.56 122 TYR A N 1
ATOM 933 C CA . TYR A 1 122 ? -2.367 -3.632 15.663 1.00 98.56 122 TYR A CA 1
ATOM 934 C C . TYR A 1 122 ? -0.973 -3.674 15.014 1.00 98.56 122 TYR A C 1
ATOM 936 O O . TYR A 1 122 ? -0.232 -4.647 15.191 1.00 98.56 122 TYR A O 1
ATOM 944 N N . ILE A 1 123 ? -0.591 -2.618 14.283 1.00 98.50 123 ILE A N 1
ATOM 945 C CA . ILE A 1 123 ? 0.718 -2.538 13.618 1.00 98.50 123 ILE A CA 1
ATOM 946 C C . ILE A 1 123 ? 1.835 -2.607 14.661 1.00 98.50 123 ILE A C 1
ATOM 948 O O . ILE A 1 123 ? 2.747 -3.423 14.528 1.00 98.50 123 ILE A O 1
ATOM 952 N N . CYS A 1 124 ? 1.752 -1.832 15.740 1.00 98.31 124 CYS A N 1
ATOM 953 C CA . CYS A 1 124 ? 2.798 -1.828 16.755 1.00 98.31 124 CYS A CA 1
ATOM 954 C C . CYS A 1 124 ? 2.841 -3.095 17.605 1.00 98.31 124 CYS A C 1
ATOM 956 O O . CYS A 1 124 ? 3.929 -3.540 17.979 1.00 98.31 124 CYS A O 1
ATOM 958 N N . GLN A 1 125 ? 1.716 -3.780 17.803 1.00 98.38 125 GLN A N 1
ATOM 959 C CA . GLN A 1 125 ? 1.724 -5.122 18.374 1.00 98.38 125 GLN A CA 1
ATOM 960 C C . GLN A 1 125 ? 2.484 -6.116 17.480 1.00 98.38 125 GLN A C 1
ATOM 962 O O . GLN A 1 125 ? 3.261 -6.930 18.003 1.00 98.38 125 GLN A O 1
ATOM 967 N N . ARG A 1 126 ? 2.274 -6.050 16.156 1.00 98.06 126 ARG A N 1
ATOM 968 C CA . ARG A 1 126 ? 2.895 -6.936 15.157 1.00 98.06 126 ARG A CA 1
ATOM 969 C C . ARG A 1 126 ? 4.388 -6.657 14.978 1.00 98.06 126 ARG A C 1
ATOM 971 O O . ARG A 1 126 ? 5.180 -7.594 15.032 1.00 98.06 126 ARG A O 1
ATOM 978 N N . TYR A 1 127 ? 4.769 -5.393 14.816 1.00 97.81 127 TYR A N 1
ATOM 979 C CA . TYR A 1 127 ? 6.130 -4.979 14.451 1.00 97.81 127 TYR A CA 1
ATOM 980 C C . TYR A 1 127 ? 6.981 -4.472 15.621 1.00 97.81 127 TYR A C 1
ATOM 982 O O . TYR A 1 127 ? 8.156 -4.176 15.428 1.00 97.81 127 TYR A O 1
ATOM 990 N N . LYS A 1 128 ? 6.424 -4.421 16.840 1.00 97.62 128 LYS A N 1
ATOM 991 C CA . LYS A 1 128 ? 7.099 -3.915 18.052 1.00 97.62 128 LYS A CA 1
ATOM 992 C C . LYS A 1 128 ? 7.555 -2.457 17.910 1.00 97.62 128 LYS A C 1
ATOM 994 O O . LYS A 1 128 ? 8.665 -2.116 18.307 1.00 97.62 128 LYS A O 1
ATOM 999 N N . CYS A 1 129 ? 6.685 -1.616 17.348 1.00 96.31 129 CYS A N 1
ATOM 1000 C CA . CYS A 1 129 ? 6.888 -0.169 17.260 1.00 96.31 129 CYS A CA 1
ATOM 1001 C C . CYS A 1 129 ? 6.228 0.599 18.408 1.00 96.31 129 CYS A C 1
ATOM 1003 O O . CYS A 1 129 ? 5.431 0.047 19.164 1.00 96.31 129 CYS A O 1
ATOM 1005 N N . GLU A 1 130 ? 6.558 1.886 18.521 1.00 95.81 130 GLU A N 1
ATOM 1006 C CA . GLU A 1 130 ? 5.923 2.815 19.468 1.00 95.81 130 GLU A CA 1
ATOM 1007 C C . GLU A 1 130 ? 4.822 3.659 18.814 1.00 95.81 130 GLU A C 1
ATOM 1009 O O . GLU A 1 130 ? 3.889 4.096 19.484 1.00 95.81 130 GLU A O 1
ATOM 1014 N N . SER A 1 131 ? 4.927 3.920 17.509 1.00 96.50 131 SER A N 1
ATOM 1015 C CA . SER A 1 131 ? 3.973 4.745 16.767 1.00 96.50 131 SER A CA 1
ATOM 1016 C C . SER A 1 131 ? 3.995 4.426 15.273 1.00 96.50 131 SER A C 1
ATOM 1018 O O . SER A 1 131 ? 4.884 3.722 14.797 1.00 96.50 131 SER A O 1
ATOM 1020 N N . ILE A 1 132 ? 3.010 4.962 14.547 1.00 98.06 132 ILE A N 1
ATOM 1021 C CA . ILE A 1 132 ? 2.924 4.897 13.086 1.00 98.06 132 ILE A CA 1
ATOM 1022 C C . ILE A 1 132 ? 2.902 6.305 12.480 1.00 98.06 132 ILE A C 1
ATOM 1024 O O . ILE A 1 132 ? 2.287 7.231 13.014 1.00 98.06 132 ILE A O 1
ATOM 1028 N N . ALA A 1 133 ? 3.525 6.450 11.320 1.00 97.94 133 ALA A N 1
ATOM 1029 C CA . ALA A 1 133 ? 3.481 7.611 10.457 1.00 97.94 133 ALA A CA 1
ATOM 1030 C C . ALA A 1 133 ? 2.225 7.568 9.581 1.00 97.94 133 ALA A C 1
ATOM 1032 O O . ALA A 1 133 ? 1.953 6.605 8.857 1.00 97.94 133 ALA A O 1
ATOM 1033 N N . TYR A 1 134 ? 1.463 8.654 9.625 1.00 97.75 134 TYR A N 1
ATOM 1034 C CA . TYR A 1 134 ? 0.268 8.841 8.819 1.00 97.75 134 TYR A CA 1
ATOM 1035 C C . TYR A 1 134 ? 0.129 10.306 8.407 1.00 97.75 134 TYR A C 1
ATOM 1037 O O . TYR A 1 134 ? 0.671 11.214 9.040 1.00 97.75 134 TYR A O 1
ATOM 1045 N N . ARG A 1 135 ? -0.640 10.538 7.346 1.00 97.19 135 ARG A N 1
ATOM 1046 C CA . ARG A 1 135 ? -1.027 11.862 6.865 1.00 97.19 135 ARG A CA 1
ATOM 1047 C C . ARG A 1 135 ? -2.500 12.117 7.150 1.00 97.19 135 ARG A C 1
ATOM 1049 O O . ARG A 1 135 ? -3.335 11.221 7.029 1.00 97.19 135 ARG A O 1
ATOM 1056 N N . THR A 1 136 ? -2.828 13.363 7.467 1.00 97.38 136 THR A N 1
ATOM 1057 C CA . THR A 1 136 ? -4.204 13.863 7.529 1.00 97.38 136 THR A CA 1
ATOM 1058 C C . THR A 1 136 ? -4.534 14.711 6.307 1.00 97.38 136 THR A C 1
ATOM 1060 O O . THR A 1 136 ? -3.752 15.571 5.904 1.00 97.38 136 THR A O 1
ATOM 1063 N N . THR A 1 137 ? -5.708 14.486 5.717 1.00 96.88 137 THR A N 1
ATOM 1064 C CA . THR A 1 137 ? -6.313 15.402 4.735 1.00 96.88 137 THR A CA 1
ATOM 1065 C C . THR A 1 137 ? -7.697 15.830 5.209 1.00 96.88 137 THR A C 1
ATOM 1067 O O . THR A 1 137 ? -8.342 15.109 5.967 1.00 96.88 137 THR A O 1
ATOM 1070 N N . ASN A 1 138 ? -8.146 17.014 4.791 1.00 95.38 138 ASN A N 1
ATOM 1071 C CA . ASN A 1 138 ? -9.511 17.487 5.017 1.00 95.38 138 ASN A CA 1
ATOM 1072 C C . ASN A 1 138 ? -10.232 17.507 3.672 1.00 95.38 138 ASN A C 1
ATOM 1074 O O . ASN A 1 138 ? -9.907 18.319 2.809 1.00 95.38 138 ASN A O 1
ATOM 1078 N N . GLU A 1 139 ? -11.198 16.613 3.490 1.00 90.62 139 GLU A N 1
ATOM 1079 C CA . GLU A 1 139 ? -11.956 16.471 2.245 1.00 90.62 139 GLU A CA 1
ATOM 1080 C C . GLU A 1 139 ? -13.446 16.572 2.574 1.00 90.62 139 GLU A C 1
ATOM 1082 O O . GLU A 1 139 ? -13.968 15.788 3.363 1.00 90.62 139 GLU A O 1
ATOM 1087 N N . GLY A 1 140 ? -14.128 17.586 2.028 1.00 87.38 140 GLY A N 1
ATOM 1088 C CA . GLY A 1 140 ? -15.556 17.813 2.296 1.00 87.38 140 GLY A CA 1
ATOM 1089 C C . GLY A 1 140 ? -15.887 18.120 3.764 1.00 87.38 140 GLY A C 1
ATOM 1090 O O . GLY A 1 140 ? -16.978 17.800 4.221 1.00 87.38 140 GLY A O 1
ATOM 1091 N N . GLY A 1 141 ? -14.945 18.697 4.519 1.00 91.88 141 GLY A N 1
ATOM 1092 C CA . GLY A 1 141 ? -15.107 18.973 5.954 1.00 91.88 141 GLY A CA 1
ATOM 1093 C C . GLY A 1 141 ? -14.868 17.765 6.867 1.00 91.88 141 GLY A C 1
ATOM 1094 O O . GLY A 1 141 ? -15.031 17.884 8.078 1.00 91.88 141 GLY A O 1
ATOM 1095 N N . GLN A 1 142 ? -14.453 16.623 6.312 1.00 93.81 142 GLN A N 1
ATOM 1096 C CA . GLN A 1 142 ? -14.140 15.414 7.065 1.00 93.81 142 GLN A CA 1
ATOM 1097 C C . GLN A 1 142 ? -12.631 15.146 7.053 1.00 93.81 142 GLN A C 1
ATOM 1099 O O . GLN A 1 142 ? -12.001 15.101 5.992 1.00 93.81 142 GLN A O 1
ATOM 1104 N N . THR A 1 143 ? -12.056 14.933 8.238 1.00 96.94 143 THR A N 1
ATOM 1105 C CA . THR A 1 143 ? -10.670 14.476 8.376 1.00 96.94 143 THR A CA 1
ATOM 1106 C C . THR A 1 143 ? -10.546 13.054 7.841 1.00 96.94 143 THR A C 1
ATOM 1108 O O . THR A 1 143 ? -11.342 12.182 8.184 1.00 96.94 143 THR A O 1
ATOM 1111 N N . ARG A 1 144 ? -9.524 12.804 7.027 1.00 97.94 144 ARG A N 1
ATOM 1112 C CA . ARG A 1 144 ? -9.153 11.483 6.517 1.00 97.94 144 ARG A CA 1
ATOM 1113 C C . ARG A 1 144 ? -7.741 11.146 6.958 1.00 97.94 144 ARG A C 1
ATOM 1115 O O . ARG A 1 144 ? -6.845 11.980 6.833 1.00 97.94 144 ARG A O 1
ATOM 1122 N N . TYR A 1 145 ? -7.553 9.927 7.447 1.00 98.38 145 TYR A N 1
ATOM 1123 C CA . TYR A 1 145 ? -6.263 9.418 7.893 1.00 98.38 145 TYR A CA 1
ATOM 1124 C C . TYR A 1 145 ? -5.698 8.440 6.865 1.00 98.38 145 TYR A C 1
ATOM 1126 O O . TYR A 1 145 ? -6.404 7.544 6.401 1.00 98.38 145 TYR A O 1
ATOM 1134 N N . TRP A 1 146 ? -4.426 8.617 6.522 1.00 98.56 146 TRP A N 1
ATOM 1135 C CA . TRP A 1 146 ? -3.731 7.859 5.487 1.00 98.56 146 TRP A CA 1
ATOM 1136 C C . TRP A 1 146 ? -2.433 7.290 6.050 1.00 98.56 146 TRP A C 1
ATOM 1138 O O . TRP A 1 146 ? -1.556 8.054 6.441 1.00 98.56 146 TRP A O 1
ATOM 1148 N N . LEU A 1 147 ? -2.307 5.969 6.109 1.00 98.69 147 LEU A N 1
ATOM 1149 C CA . LEU A 1 147 ? -1.107 5.289 6.591 1.00 98.69 147 LEU A CA 1
ATOM 1150 C C . LEU A 1 147 ? 0.000 5.381 5.537 1.00 98.69 147 LEU A C 1
ATOM 1152 O O . LEU A 1 147 ? -0.251 5.106 4.363 1.00 98.69 147 LEU A O 1
ATOM 1156 N N . ASN A 1 148 ? 1.212 5.738 5.960 1.00 98.31 148 ASN A N 1
ATOM 1157 C CA . ASN A 1 148 ? 2.393 5.748 5.100 1.00 98.31 148 ASN A CA 1
ATOM 1158 C C . ASN A 1 148 ? 2.883 4.311 4.830 1.00 98.31 148 ASN A C 1
ATOM 1160 O O . ASN A 1 148 ? 2.972 3.504 5.753 1.00 98.31 148 ASN A O 1
ATOM 1164 N N . LEU A 1 149 ? 3.200 3.991 3.573 1.00 98.44 149 LEU A N 1
ATOM 1165 C CA . LEU A 1 149 ? 3.683 2.674 3.138 1.00 98.44 149 LEU A CA 1
ATOM 1166 C C . LEU A 1 149 ? 5.007 2.772 2.364 1.00 98.44 149 LEU A C 1
ATOM 1168 O O . LEU A 1 149 ? 5.241 2.011 1.425 1.00 98.44 149 LEU A O 1
ATOM 1172 N N . ASP A 1 150 ? 5.852 3.731 2.726 1.00 97.31 150 ASP A N 1
ATOM 1173 C CA . ASP A 1 150 ? 7.145 3.968 2.091 1.00 97.31 150 ASP A CA 1
ATOM 1174 C C . ASP A 1 150 ? 8.055 2.734 2.162 1.00 97.31 150 ASP A C 1
ATOM 1176 O O . ASP A 1 150 ? 8.098 2.031 3.168 1.00 97.31 150 ASP A O 1
ATOM 1180 N N . TRP A 1 151 ? 8.803 2.472 1.094 1.00 92.81 151 TRP A N 1
ATOM 1181 C CA . TRP A 1 151 ? 9.763 1.372 1.045 1.00 92.81 151 TRP A CA 1
ATOM 1182 C C . TRP A 1 151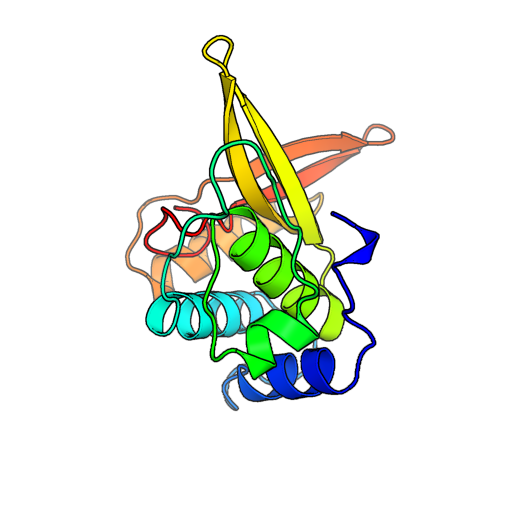 ? 11.012 1.655 1.881 1.00 92.81 151 TRP A C 1
ATOM 1184 O O . TRP A 1 151 ? 11.746 0.731 2.207 1.00 92.81 151 TRP A O 1
ATOM 1194 N N . GLN A 1 152 ? 11.275 2.916 2.238 1.00 93.38 152 GLN A N 1
ATOM 1195 C CA . GLN A 1 152 ? 12.382 3.273 3.132 1.00 93.38 152 GLN A CA 1
ATOM 1196 C C . GLN A 1 152 ? 12.081 2.968 4.613 1.00 93.38 152 GLN A C 1
ATOM 1198 O O . GLN A 1 152 ? 12.967 3.093 5.461 1.00 93.38 152 GLN A O 1
ATOM 1203 N N . ALA A 1 153 ? 10.847 2.563 4.926 1.00 92.25 153 ALA A N 1
ATOM 1204 C CA . ALA A 1 153 ? 10.407 2.167 6.257 1.00 92.25 153 ALA A CA 1
ATOM 1205 C C . ALA A 1 153 ? 10.846 0.738 6.631 1.00 92.25 153 ALA A C 1
ATOM 1207 O O . ALA A 1 153 ? 11.358 -0.028 5.809 1.00 92.25 153 ALA A O 1
ATOM 1208 N N . LYS A 1 154 ? 10.622 0.360 7.895 1.00 92.94 154 LY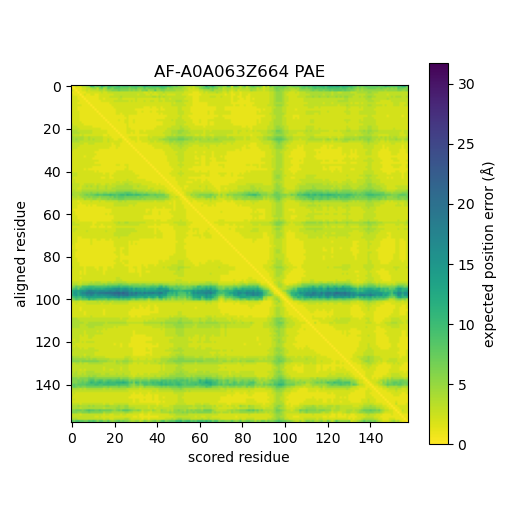S A N 1
ATOM 1209 C CA . LYS A 1 154 ? 10.828 -1.009 8.404 1.00 92.94 154 LYS A CA 1
ATOM 1210 C C . LYS A 1 154 ? 9.519 -1.782 8.559 1.00 92.94 154 LYS A C 1
ATOM 1212 O O . LYS A 1 154 ? 9.547 -3.009 8.665 1.00 92.94 154 LYS A O 1
ATOM 1217 N N . HIS A 1 155 ? 8.392 -1.078 8.576 1.00 96.94 155 HIS A N 1
ATOM 1218 C CA . HIS A 1 155 ? 7.041 -1.629 8.605 1.00 96.94 155 HIS A CA 1
ATOM 1219 C C . HIS A 1 155 ? 6.035 -0.616 8.029 1.00 96.94 155 HIS A C 1
ATOM 1221 O O . HIS A 1 155 ? 6.383 0.552 7.831 1.00 96.94 155 HIS A O 1
ATOM 1227 N N . PRO A 1 156 ? 4.768 -1.007 7.785 1.00 98.00 156 PRO A N 1
ATOM 1228 C CA . PRO A 1 156 ? 3.710 -0.044 7.493 1.00 98.00 156 PRO A CA 1
ATOM 1229 C C . PRO A 1 156 ? 3.662 1.041 8.573 1.00 98.00 156 PRO A C 1
ATOM 1231 O O . PRO A 1 156 ? 3.610 0.732 9.763 1.00 98.00 156 PRO A O 1
ATOM 1234 N N . GLY A 1 157 ? 3.707 2.308 8.175 1.00 96.88 157 GLY A N 1
ATOM 1235 C CA . GLY A 1 157 ? 3.792 3.430 9.102 1.00 96.88 157 GLY A CA 1
ATOM 1236 C C . GLY A 1 157 ? 5.197 3.769 9.614 1.00 96.8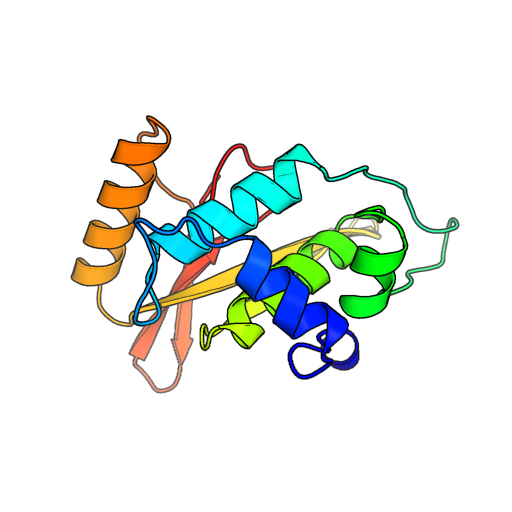8 157 GLY A C 1
ATOM 1237 O O . GLY A 1 157 ? 5.273 4.562 10.542 1.00 96.88 157 GLY A O 1
ATOM 1238 N N . GLY A 1 158 ? 6.288 3.257 9.035 1.00 90.88 158 GLY A N 1
ATOM 1239 C CA . GLY A 1 158 ? 7.651 3.731 9.346 1.00 90.88 158 GLY A CA 1
ATOM 1240 C C . GLY A 1 158 ? 8.456 2.813 10.247 1.00 90.88 158 GLY A C 1
ATOM 1241 O O . GLY A 1 158 ? 8.272 2.937 11.470 1.00 90.88 158 GLY A O 1
#

pLDDT: mean 96.08, std 5.01, range [67.69, 98.88]